Protein AF-A0A814W168-F1 (afdb_monomer)

pLDDT: mean 78.4, std 11.98, range [50.53, 90.94]

Sequence (81 aa):
MLASFIDFYMMLSSNAMNEVVKTLTIISTIFIPLTFIVGVYGMNFDYMPETHFKYGYYIVLTCMGLLALIMLSCFRRKRWL

Nearest PDB structures (foldseek):
  5jrw-assembly1_C  TM=9.145E-01  e=4.173E-06  Thermotoga maritima MSB8
  4ev6-assembly1_E  TM=8.647E-01  e=1.497E-04  Methanocaldococcus jannaschii DSM 2661
  5x11-assembly4_H  TM=3.294E-01  e=8.428E+00  Bacillus spizizenii str. W23

Secondary structure (DSSP, 8-state):
-HHHHHHHHHHHHHHHHHHHHHHHHHHHHHHHHHHHHHHHHHS--S--TTTTSTTHHHHHHHHHHHHHHHHHHHHHHTT--

Structure (mmCIF, N/CA/C/O backbone):
data_AF-A0A814W168-F1
#
_entry.id   AF-A0A814W168-F1
#
loop_
_atom_site.group_PDB
_atom_site.id
_atom_site.type_symbol
_atom_site.label_atom_id
_atom_site.label_alt_id
_atom_site.label_comp_id
_atom_site.label_asym_id
_atom_site.label_entity_id
_atom_site.label_seq_id
_atom_site.pdbx_PDB_ins_code
_atom_site.Cartn_x
_atom_site.Cartn_y
_atom_site.Cartn_z
_atom_site.occupancy
_atom_site.B_iso_or_equiv
_atom_site.auth_seq_id
_atom_site.auth_comp_id
_atom_site.auth_asym_id
_atom_site.auth_atom_id
_atom_site.pdbx_PDB_model_num
ATOM 1 N N . MET A 1 1 ? 30.797 -6.007 -31.655 1.00 68.06 1 MET A N 1
ATOM 2 C CA . MET A 1 1 ? 29.562 -5.233 -31.918 1.00 68.06 1 MET A CA 1
ATOM 3 C C . MET A 1 1 ? 28.288 -6.025 -31.634 1.00 68.06 1 MET A C 1
ATOM 5 O O . MET A 1 1 ? 27.485 -5.514 -30.877 1.00 68.06 1 MET A O 1
ATOM 9 N N . LEU A 1 2 ? 28.102 -7.256 -32.139 1.00 80.00 2 LEU A N 1
ATOM 10 C CA . LEU A 1 2 ? 26.898 -8.074 -31.863 1.00 80.00 2 LEU A CA 1
ATOM 11 C C . LEU A 1 2 ? 26.615 -8.319 -30.367 1.00 80.00 2 LEU A C 1
ATOM 13 O O . LEU A 1 2 ? 25.474 -8.181 -29.945 1.00 80.00 2 LEU A O 1
ATOM 17 N N . ALA A 1 3 ? 27.647 -8.597 -29.562 1.00 85.56 3 ALA A N 1
ATOM 18 C CA . ALA A 1 3 ? 27.501 -8.738 -28.108 1.00 85.56 3 ALA A CA 1
ATOM 19 C C . ALA A 1 3 ? 26.904 -7.474 -27.460 1.00 85.56 3 ALA A C 1
ATOM 21 O O . ALA A 1 3 ? 25.922 -7.562 -26.741 1.00 85.56 3 ALA A O 1
ATOM 22 N N . SER A 1 4 ? 27.383 -6.288 -27.848 1.00 85.88 4 SER A N 1
ATOM 23 C CA . SER A 1 4 ? 26.873 -5.007 -27.340 1.00 85.88 4 SER A CA 1
ATOM 24 C C . SER A 1 4 ? 25.401 -4.746 -27.694 1.00 85.88 4 SER A C 1
ATOM 26 O O . SER A 1 4 ? 24.714 -4.083 -26.922 1.00 85.88 4 SER A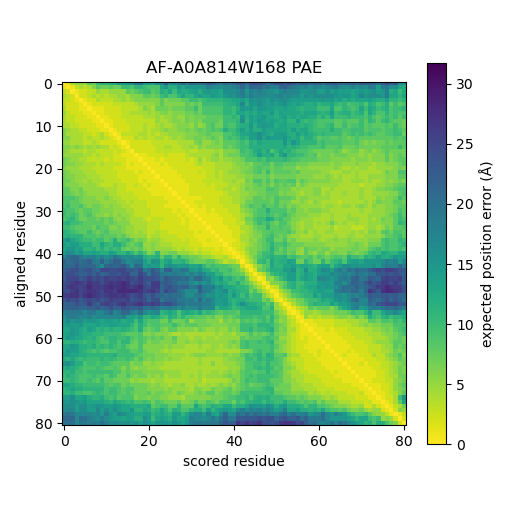 O 1
ATOM 28 N N . PHE A 1 5 ? 24.892 -5.267 -28.817 1.00 87.06 5 PHE A N 1
ATOM 29 C CA . PHE A 1 5 ? 23.462 -5.182 -29.154 1.00 87.06 5 PHE A CA 1
ATOM 30 C C . PHE A 1 5 ? 22.607 -6.118 -28.293 1.00 87.06 5 PHE A C 1
ATOM 32 O O . PHE A 1 5 ? 21.505 -5.744 -27.893 1.00 87.06 5 PHE A O 1
ATOM 39 N N . ILE A 1 6 ? 23.118 -7.311 -27.985 1.00 90.75 6 ILE A N 1
ATOM 40 C CA . ILE A 1 6 ? 22.469 -8.257 -27.069 1.00 90.75 6 ILE A CA 1
ATOM 41 C C . ILE A 1 6 ? 22.454 -7.678 -25.649 1.00 90.75 6 ILE A C 1
ATOM 43 O O . ILE A 1 6 ? 21.408 -7.688 -25.002 1.00 90.75 6 ILE A O 1
ATOM 47 N N . ASP A 1 7 ? 23.570 -7.101 -25.201 1.00 87.62 7 ASP A N 1
ATOM 48 C CA . ASP A 1 7 ? 23.676 -6.429 -23.904 1.00 87.62 7 ASP A CA 1
ATOM 49 C C . ASP A 1 7 ? 22.699 -5.247 -23.810 1.00 87.62 7 ASP A C 1
ATOM 51 O O . ASP A 1 7 ? 22.013 -5.078 -22.803 1.00 87.62 7 ASP A O 1
ATOM 55 N N . PHE A 1 8 ? 22.557 -4.464 -24.886 1.00 87.94 8 PHE A N 1
ATOM 56 C CA . PHE A 1 8 ? 21.586 -3.371 -24.957 1.00 87.94 8 PHE A CA 1
ATOM 57 C C . PHE A 1 8 ? 20.132 -3.869 -24.902 1.00 87.94 8 PHE A C 1
ATOM 59 O O . PHE A 1 8 ? 19.314 -3.305 -24.174 1.00 87.94 8 PHE A O 1
ATOM 66 N N . TYR A 1 9 ? 19.802 -4.952 -25.612 1.00 87.81 9 TYR A N 1
ATOM 67 C CA . TYR A 1 9 ? 18.476 -5.575 -25.546 1.00 87.81 9 TYR A CA 1
ATOM 68 C C . TYR A 1 9 ? 18.161 -6.105 -24.140 1.00 87.81 9 TYR A C 1
ATOM 70 O O . TYR A 1 9 ? 17.075 -5.857 -23.608 1.00 87.81 9 TYR A O 1
ATOM 78 N N . MET A 1 10 ? 19.122 -6.780 -23.503 1.00 88.38 10 MET A N 1
ATOM 79 C CA . MET A 1 10 ? 18.973 -7.247 -22.124 1.00 88.38 10 MET A CA 1
ATOM 80 C C . MET A 1 10 ? 18.800 -6.081 -21.145 1.00 88.38 10 MET A C 1
ATOM 82 O O . MET A 1 10 ? 17.954 -6.164 -20.255 1.00 88.38 10 MET A O 1
ATOM 86 N N . MET A 1 11 ? 19.511 -4.967 -21.343 1.00 89.19 11 MET A N 1
ATOM 87 C CA . MET A 1 11 ? 19.341 -3.750 -20.542 1.00 89.19 11 MET A CA 1
ATOM 88 C C . MET A 1 11 ? 17.921 -3.178 -20.664 1.00 89.19 11 MET A C 1
ATOM 90 O O . MET A 1 11 ? 17.302 -2.845 -19.654 1.00 89.19 11 MET A O 1
ATOM 94 N N . LEU A 1 12 ? 17.369 -3.106 -21.880 1.00 88.81 12 LEU A N 1
ATOM 95 C CA . LEU A 1 12 ? 15.993 -2.646 -22.101 1.00 88.81 12 LEU A CA 1
ATOM 96 C C . LEU A 1 12 ? 14.965 -3.563 -21.422 1.00 88.81 12 LEU A C 1
ATOM 98 O O . LEU A 1 12 ? 14.071 -3.075 -20.729 1.00 88.81 12 LEU A O 1
ATOM 102 N N . SER A 1 13 ? 15.118 -4.884 -21.564 1.00 88.81 13 SER A N 1
ATOM 103 C CA . SER A 1 13 ? 14.244 -5.862 -20.904 1.00 88.81 13 SER A CA 1
ATOM 104 C C . SER A 1 13 ? 14.340 -5.778 -19.378 1.00 88.81 13 SER A C 1
ATOM 106 O O . SER A 1 13 ? 13.324 -5.854 -18.689 1.00 88.81 13 SER A O 1
ATOM 108 N N . SER A 1 14 ? 15.547 -5.593 -18.837 1.00 87.44 14 SER A N 1
ATOM 109 C CA . SER A 1 14 ? 15.770 -5.437 -17.397 1.00 87.44 14 SER A CA 1
ATOM 110 C C . SER A 1 14 ? 15.141 -4.153 -16.856 1.00 87.44 14 SER A C 1
ATOM 112 O O . SER A 1 14 ? 14.600 -4.160 -15.753 1.00 87.44 14 SER A O 1
ATOM 114 N N . ASN A 1 15 ? 15.172 -3.058 -17.618 1.00 86.25 15 ASN A N 1
ATOM 115 C CA . ASN A 1 15 ? 14.527 -1.806 -17.222 1.00 86.25 15 ASN A CA 1
ATOM 116 C C . ASN A 1 15 ? 13.001 -1.952 -17.174 1.00 86.25 15 ASN A C 1
ATOM 118 O O . ASN A 1 15 ? 12.380 -1.534 -16.198 1.00 86.25 15 ASN A O 1
ATOM 122 N N . ALA A 1 16 ? 12.402 -2.608 -18.173 1.00 86.19 16 ALA A N 1
ATOM 123 C CA . ALA A 1 16 ? 10.970 -2.907 -18.169 1.00 86.19 16 ALA A CA 1
ATOM 124 C C . ALA A 1 16 ? 10.578 -3.806 -16.981 1.00 86.19 16 ALA A C 1
ATOM 126 O O . ALA A 1 16 ? 9.597 -3.533 -16.291 1.00 86.19 16 ALA A O 1
ATOM 127 N N . MET A 1 17 ? 11.380 -4.836 -16.695 1.00 87.31 17 MET A N 1
ATOM 128 C CA . MET A 1 17 ? 11.198 -5.711 -15.532 1.00 87.31 17 MET A CA 1
ATOM 129 C C . MET A 1 17 ? 11.256 -4.921 -14.215 1.00 87.31 17 MET A C 1
ATOM 131 O O . MET A 1 17 ? 10.394 -5.096 -13.354 1.00 87.31 17 MET A O 1
ATOM 135 N N . ASN A 1 18 ? 12.236 -4.026 -14.065 1.00 88.19 18 ASN A N 1
ATOM 136 C CA . ASN A 1 18 ? 12.374 -3.193 -12.873 1.00 88.19 18 ASN A CA 1
ATOM 137 C C . ASN A 1 18 ? 11.155 -2.293 -12.656 1.00 88.19 18 ASN A C 1
ATOM 139 O O . ASN A 1 18 ? 10.676 -2.205 -11.528 1.00 88.19 18 ASN A O 1
ATOM 143 N N . GLU A 1 19 ? 10.613 -1.673 -13.707 1.00 86.88 19 GLU A N 1
ATOM 144 C CA . GLU A 1 19 ? 9.402 -0.847 -13.595 1.00 86.88 19 GLU A CA 1
ATOM 145 C C . GLU A 1 19 ? 8.164 -1.671 -13.204 1.00 86.88 19 GLU A C 1
ATOM 147 O O . GLU A 1 19 ? 7.362 -1.243 -12.367 1.00 86.88 19 GLU A O 1
ATOM 152 N N . VAL A 1 20 ? 8.031 -2.894 -13.729 1.00 89.12 20 VAL A N 1
ATOM 153 C CA . VAL A 1 20 ? 6.942 -3.808 -13.345 1.00 89.12 20 VAL A CA 1
ATOM 154 C C . VAL A 1 20 ? 7.055 -4.197 -11.870 1.00 89.12 20 VAL A C 1
ATOM 156 O O . VAL A 1 20 ? 6.097 -4.027 -11.115 1.00 89.12 20 VAL A O 1
ATOM 159 N N . VAL A 1 21 ? 8.227 -4.657 -11.422 1.00 89.69 21 VAL A N 1
ATOM 160 C CA . VAL A 1 21 ? 8.455 -5.053 -10.020 1.00 89.69 21 VAL A CA 1
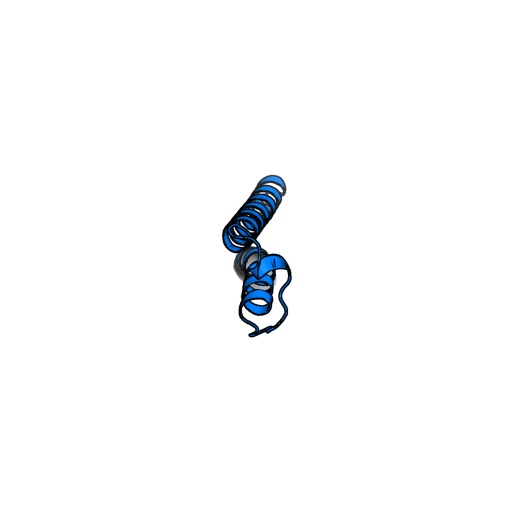ATOM 161 C C . VAL A 1 21 ? 8.260 -3.869 -9.077 1.00 89.69 21 VAL A C 1
ATOM 163 O O . VAL A 1 21 ? 7.648 -4.015 -8.017 1.00 89.69 21 VAL A O 1
ATOM 166 N N . LYS A 1 22 ? 8.723 -2.680 -9.468 1.00 85.88 22 LYS A N 1
ATOM 167 C CA . LYS A 1 22 ? 8.531 -1.439 -8.715 1.00 85.88 22 LYS A CA 1
ATOM 168 C C . LYS A 1 22 ? 7.047 -1.116 -8.553 1.00 85.88 22 LYS A C 1
ATOM 170 O O . LYS A 1 22 ? 6.605 -0.873 -7.432 1.00 85.88 22 LYS A O 1
ATOM 175 N N . THR A 1 23 ? 6.265 -1.208 -9.628 1.00 86.62 23 THR A N 1
ATOM 176 C CA . THR A 1 23 ? 4.810 -0.992 -9.591 1.00 86.62 23 THR A CA 1
ATOM 177 C C . THR A 1 23 ? 4.107 -2.010 -8.689 1.00 86.62 23 THR A C 1
ATOM 179 O O . THR A 1 23 ? 3.332 -1.625 -7.812 1.00 86.62 23 THR A O 1
ATOM 182 N N . LEU A 1 24 ? 4.419 -3.303 -8.833 1.00 87.50 24 LEU A N 1
ATOM 183 C CA . LEU A 1 24 ? 3.857 -4.358 -7.980 1.00 87.50 24 LEU A CA 1
ATOM 184 C C . LEU A 1 24 ? 4.222 -4.163 -6.504 1.00 87.50 24 LEU A C 1
ATOM 186 O O . LEU A 1 24 ? 3.384 -4.382 -5.628 1.00 87.50 24 LEU A O 1
ATOM 190 N N . THR A 1 25 ? 5.454 -3.737 -6.223 1.00 88.56 25 THR A N 1
ATOM 191 C CA . THR A 1 25 ? 5.927 -3.476 -4.859 1.00 88.56 25 THR A CA 1
ATOM 192 C C . THR A 1 25 ? 5.163 -2.313 -4.239 1.00 88.56 25 THR A C 1
ATOM 194 O O . THR A 1 25 ? 4.688 -2.447 -3.117 1.00 88.56 25 THR A O 1
ATOM 197 N N . ILE A 1 26 ? 4.967 -1.212 -4.975 1.00 85.00 26 ILE A N 1
ATOM 198 C CA . ILE A 1 26 ? 4.185 -0.056 -4.506 1.00 85.00 26 ILE A CA 1
ATOM 199 C C . ILE A 1 26 ? 2.763 -0.487 -4.133 1.00 85.00 26 ILE A C 1
ATOM 201 O O . ILE A 1 26 ? 2.294 -0.170 -3.040 1.00 85.00 26 ILE A O 1
ATOM 205 N N . ILE A 1 27 ? 2.098 -1.251 -5.007 1.00 86.81 27 ILE A N 1
ATOM 206 C CA . ILE A 1 27 ? 0.753 -1.779 -4.739 1.00 86.81 27 ILE A CA 1
ATOM 207 C C . ILE A 1 27 ? 0.788 -2.668 -3.487 1.00 86.81 27 ILE A C 1
ATOM 209 O O . ILE A 1 27 ? 0.043 -2.438 -2.537 1.00 86.81 27 ILE A O 1
ATOM 213 N N . SER A 1 28 ? 1.703 -3.635 -3.428 1.00 88.38 28 SER A N 1
ATOM 214 C CA . SER A 1 28 ? 1.790 -4.597 -2.322 1.00 88.38 28 SER A CA 1
ATOM 215 C C . SER A 1 28 ? 2.077 -3.928 -0.976 1.00 88.38 28 SER A C 1
ATOM 217 O O . SER A 1 28 ? 1.435 -4.255 0.018 1.00 88.38 28 SER A O 1
ATOM 219 N N . THR A 1 29 ? 2.986 -2.952 -0.920 1.00 86.62 29 THR A N 1
ATOM 220 C CA . THR A 1 29 ? 3.306 -2.218 0.316 1.00 86.62 29 THR A CA 1
ATOM 221 C C . THR A 1 29 ? 2.102 -1.452 0.871 1.00 86.62 29 THR A C 1
ATOM 223 O O . THR A 1 29 ? 2.007 -1.286 2.084 1.00 86.62 29 THR A O 1
ATOM 226 N N . ILE A 1 30 ? 1.171 -1.010 0.019 1.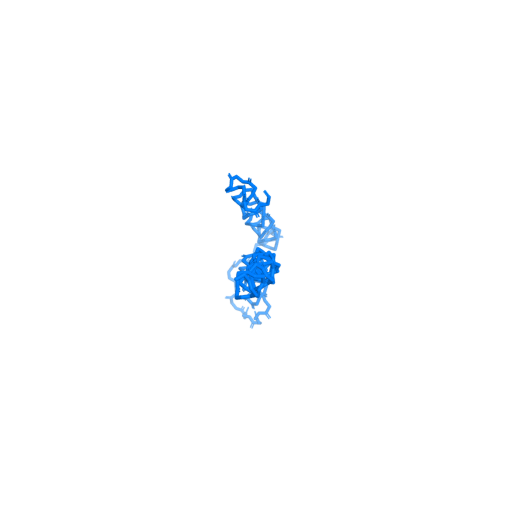00 85.94 30 ILE A N 1
ATOM 227 C CA . ILE A 1 30 ? -0.075 -0.364 0.458 1.00 85.94 30 ILE A CA 1
ATOM 228 C C . ILE A 1 30 ? -1.095 -1.416 0.911 1.00 85.94 30 ILE A C 1
ATOM 230 O O . ILE A 1 30 ? -1.712 -1.264 1.964 1.00 85.94 30 ILE A O 1
ATOM 234 N N . PHE A 1 31 ? -1.266 -2.488 0.136 1.00 84.94 31 PHE A N 1
ATOM 235 C CA . PHE A 1 31 ? -2.297 -3.491 0.396 1.00 84.94 31 PHE A CA 1
ATOM 236 C C . PHE A 1 31 ? -1.985 -4.387 1.599 1.00 84.94 31 PHE A C 1
ATOM 238 O O . PHE A 1 31 ? -2.879 -4.620 2.401 1.00 84.94 31 PHE A O 1
ATOM 245 N N . ILE A 1 32 ? -0.742 -4.839 1.790 1.00 88.88 32 ILE A N 1
ATOM 246 C CA . ILE A 1 32 ? -0.357 -5.750 2.887 1.00 88.88 32 ILE A CA 1
ATOM 247 C C . ILE A 1 32 ? -0.786 -5.241 4.280 1.00 88.88 32 ILE A C 1
ATOM 249 O O . ILE A 1 32 ? -1.482 -5.982 4.978 1.00 88.88 32 ILE A O 1
ATOM 253 N N . PRO A 1 33 ? -0.433 -4.014 4.722 1.00 84.38 33 PRO A N 1
ATOM 254 C CA . PRO A 1 33 ? -0.851 -3.523 6.035 1.00 84.38 33 PRO A CA 1
ATOM 255 C C . PRO A 1 33 ? -2.366 -3.299 6.118 1.00 84.38 33 PRO A C 1
ATOM 257 O O . PRO A 1 33 ? -2.958 -3.551 7.164 1.00 84.38 33 PRO A O 1
ATOM 260 N N . LEU A 1 34 ? -3.015 -2.882 5.024 1.00 85.69 34 LEU A N 1
ATOM 261 C CA . LEU A 1 34 ? -4.472 -2.742 4.980 1.00 85.69 34 LEU A CA 1
ATOM 262 C C . LEU A 1 34 ? -5.165 -4.096 5.162 1.00 85.69 34 LEU A C 1
ATOM 264 O O . LEU A 1 34 ? -6.038 -4.228 6.017 1.00 85.69 34 LEU A O 1
ATOM 268 N N . THR A 1 35 ? -4.759 -5.110 4.398 1.00 86.12 35 THR A N 1
ATOM 269 C CA . THR A 1 35 ? -5.305 -6.468 4.477 1.00 86.12 35 THR A CA 1
ATOM 270 C C . THR A 1 35 ? -5.021 -7.102 5.831 1.00 86.12 35 THR A C 1
ATOM 272 O O . THR A 1 35 ? -5.883 -7.802 6.347 1.00 86.12 35 THR A O 1
ATOM 275 N N . PHE A 1 36 ? -3.868 -6.822 6.447 1.00 84.75 36 PHE A N 1
ATOM 276 C CA . PHE A 1 36 ? -3.581 -7.264 7.811 1.00 84.75 36 PHE A CA 1
ATOM 277 C C . PHE A 1 36 ? -4.596 -6.703 8.813 1.00 84.75 36 PHE A C 1
ATOM 279 O O . PHE A 1 36 ? -5.152 -7.465 9.597 1.00 84.75 36 PHE A O 1
ATOM 286 N N . ILE A 1 37 ? -4.904 -5.403 8.750 1.00 81.62 37 ILE A N 1
ATOM 287 C CA . ILE A 1 37 ? -5.905 -4.789 9.634 1.00 81.62 37 ILE A CA 1
ATOM 288 C C . ILE A 1 37 ? -7.295 -5.385 9.367 1.00 81.62 37 ILE A C 1
ATOM 290 O O . ILE A 1 37 ? -7.972 -5.765 10.316 1.00 81.62 37 ILE A O 1
ATOM 294 N N . VAL A 1 38 ? -7.703 -5.547 8.099 1.00 81.44 38 VAL A N 1
ATOM 295 C CA . VAL A 1 38 ? -8.980 -6.212 7.761 1.00 81.44 38 VAL A CA 1
ATOM 296 C C . VAL A 1 38 ? -9.012 -7.642 8.294 1.00 81.44 38 VAL A C 1
ATOM 298 O O . VAL A 1 38 ? -10.022 -8.059 8.844 1.00 81.44 38 VAL A O 1
ATOM 301 N N . GLY A 1 39 ? -7.915 -8.388 8.161 1.00 82.12 39 GLY A N 1
ATOM 302 C CA . GLY A 1 39 ? -7.793 -9.748 8.675 1.00 82.12 39 GLY A CA 1
ATOM 303 C C . GLY A 1 39 ? -7.930 -9.795 10.192 1.00 82.12 39 GLY A C 1
ATOM 304 O O . GLY A 1 39 ? -8.700 -10.601 10.698 1.00 82.12 39 GLY A O 1
ATOM 305 N N . VAL A 1 40 ? -7.260 -8.889 10.912 1.00 75.81 40 VAL A N 1
ATOM 306 C CA . VAL A 1 40 ? -7.371 -8.777 12.374 1.00 75.81 40 VAL A CA 1
ATOM 307 C C . VAL A 1 40 ? -8.800 -8.460 12.810 1.00 75.81 40 VAL A C 1
ATOM 309 O O . VAL A 1 40 ? -9.307 -9.120 13.711 1.00 75.81 40 VAL A O 1
ATOM 312 N N . TYR A 1 41 ? -9.465 -7.522 12.134 1.00 71.69 41 TYR A N 1
ATOM 313 C CA . TYR A 1 41 ? -10.852 -7.129 12.408 1.00 71.69 41 TYR A CA 1
ATOM 314 C C . TYR A 1 41 ? -11.914 -8.116 11.900 1.00 71.69 41 TYR A C 1
ATOM 316 O O . TYR A 1 41 ? -13.048 -8.088 12.368 1.00 71.69 41 TYR A O 1
ATOM 324 N N . GLY A 1 42 ? -11.569 -8.979 10.945 1.00 67.81 42 GLY A N 1
ATOM 325 C CA . GLY A 1 42 ? -12.435 -10.037 10.422 1.00 67.81 42 GLY A CA 1
ATOM 326 C C . GLY A 1 42 ? -12.377 -11.335 11.232 1.00 67.81 42 GLY A C 1
ATOM 327 O O . GLY A 1 42 ? -13.192 -12.232 11.010 1.00 67.81 42 GLY A O 1
ATOM 328 N N . MET A 1 43 ? -11.433 -11.457 12.170 1.00 67.81 43 MET A N 1
ATOM 329 C CA . MET A 1 43 ? -11.421 -12.558 13.128 1.00 67.81 43 MET A CA 1
ATOM 330 C C . MET A 1 43 ? -12.566 -12.356 14.135 1.00 67.81 43 MET A C 1
ATOM 332 O O . MET A 1 43 ? -12.661 -11.302 14.756 1.00 67.81 43 MET A O 1
ATOM 336 N N . ASN A 1 44 ? -13.437 -13.365 14.292 1.00 57.62 44 ASN A N 1
ATOM 337 C CA . ASN A 1 44 ? -14.566 -13.383 15.240 1.00 57.62 44 ASN A CA 1
ATOM 338 C C . ASN A 1 44 ? -14.065 -13.438 16.700 1.00 57.62 44 ASN A C 1
ATOM 340 O O . ASN A 1 44 ? -14.230 -14.441 17.392 1.00 57.62 44 ASN A O 1
ATOM 344 N N . PHE A 1 45 ? -13.394 -12.389 17.169 1.00 57.84 45 PHE A N 1
ATOM 345 C CA . PHE A 1 45 ? -13.018 -12.258 18.569 1.00 57.84 45 PHE A CA 1
ATOM 346 C C . PHE A 1 45 ? -14.234 -11.791 19.378 1.00 57.84 45 PHE A C 1
ATOM 348 O O . PHE A 1 45 ? -14.647 -10.641 19.278 1.00 57.84 45 PHE A O 1
ATOM 355 N N . ASP A 1 46 ? -14.764 -12.683 20.221 1.00 54.56 46 ASP A N 1
ATOM 356 C CA . ASP A 1 46 ? -15.843 -12.418 21.197 1.00 54.56 46 ASP A CA 1
ATOM 357 C C . ASP A 1 46 ? -15.484 -11.291 22.197 1.00 54.56 46 ASP A C 1
ATOM 359 O O . ASP A 1 46 ? -16.346 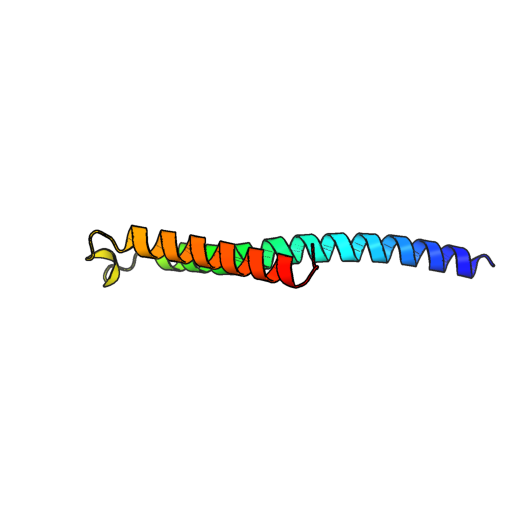-10.645 22.784 1.00 54.56 46 ASP A O 1
ATOM 363 N N . TYR A 1 47 ? -14.185 -11.019 22.374 1.00 50.53 47 TYR A N 1
ATOM 364 C CA . TYR A 1 47 ? -13.634 -9.970 23.235 1.00 50.53 47 TYR A CA 1
ATOM 365 C C . TYR A 1 47 ? -12.734 -9.018 22.431 1.00 50.53 47 TYR A C 1
ATOM 367 O O . TYR A 1 47 ? -11.512 -9.015 22.576 1.00 50.53 47 TYR A O 1
ATOM 375 N N . MET A 1 48 ? -13.326 -8.175 21.583 1.00 57.16 48 MET A N 1
ATOM 376 C CA . MET A 1 48 ? -12.659 -6.961 21.099 1.00 57.16 48 MET A CA 1
ATOM 377 C C . MET A 1 48 ? -13.093 -5.767 21.975 1.00 57.16 48 MET A C 1
ATOM 379 O O . MET A 1 48 ? -14.233 -5.305 21.876 1.00 57.16 48 MET A O 1
ATOM 383 N N . PRO A 1 49 ? -12.228 -5.220 22.850 1.00 51.53 49 PRO A N 1
ATOM 384 C CA . PRO A 1 49 ? -12.575 -4.050 23.666 1.00 51.53 49 PRO A CA 1
ATOM 385 C C . PRO A 1 49 ? -12.899 -2.799 22.822 1.00 51.53 49 PRO A C 1
ATOM 387 O O . PRO A 1 49 ? -13.582 -1.894 23.298 1.00 51.53 49 PRO A O 1
ATOM 390 N N . GLU A 1 50 ? -12.483 -2.764 21.550 1.00 52.91 50 GLU A N 1
ATOM 391 C CA . GLU A 1 50 ? -12.763 -1.672 20.606 1.00 52.91 50 GLU A CA 1
ATOM 392 C C . GLU A 1 50 ? -14.167 -1.746 19.964 1.00 52.91 50 GLU A C 1
ATOM 394 O O . GLU A 1 50 ? -14.700 -0.715 19.550 1.00 52.91 50 GLU A O 1
ATOM 399 N N . THR A 1 51 ? -14.830 -2.914 19.942 1.00 53.19 51 THR A N 1
ATOM 400 C CA . THR A 1 51 ? -16.207 -3.069 19.410 1.00 53.19 51 THR A CA 1
ATOM 401 C C . THR A 1 51 ? -17.298 -2.546 20.345 1.00 53.19 51 THR A C 1
ATOM 403 O O . THR A 1 51 ? -18.397 -2.239 19.890 1.00 53.19 51 THR A O 1
ATOM 406 N N . HIS A 1 52 ? -17.010 -2.381 21.640 1.00 55.34 52 HIS A N 1
ATOM 407 C CA . HIS A 1 52 ? -17.952 -1.776 22.591 1.00 55.34 52 HIS A CA 1
ATOM 408 C C . HIS A 1 52 ? -18.046 -0.247 22.465 1.00 55.34 52 HIS A C 1
ATOM 410 O O . HIS A 1 52 ? -18.995 0.361 22.968 1.00 55.34 52 HIS A O 1
ATOM 416 N N . PHE A 1 53 ? -17.099 0.391 21.770 1.00 59.16 53 PHE A N 1
ATOM 417 C CA . PHE A 1 53 ? -17.189 1.806 21.435 1.00 59.16 53 PHE A CA 1
ATOM 418 C C . PHE A 1 53 ? -18.036 1.987 20.176 1.00 59.16 53 PHE A C 1
ATOM 420 O O . PHE A 1 53 ? -17.687 1.515 19.098 1.00 59.16 53 PHE A O 1
ATOM 427 N N . LYS A 1 54 ? -19.106 2.783 20.286 1.00 61.28 54 LYS A N 1
ATOM 428 C CA . LYS A 1 54 ? -20.011 3.155 19.178 1.00 61.28 54 LYS A CA 1
ATOM 429 C C . LYS A 1 54 ? -19.283 3.702 17.933 1.00 61.28 54 LYS A C 1
ATOM 431 O O . LYS A 1 54 ? -19.845 3.695 16.843 1.00 61.28 54 LYS A O 1
ATOM 436 N N . TYR A 1 55 ? -18.040 4.166 18.098 1.00 67.06 55 TYR A N 1
ATOM 437 C CA . TYR A 1 55 ? -17.194 4.727 17.044 1.00 67.06 55 TYR A CA 1
ATOM 438 C C . TYR A 1 55 ? -15.933 3.909 16.715 1.00 67.06 55 TYR A C 1
ATOM 440 O O . TYR A 1 55 ? -15.176 4.341 15.849 1.00 67.06 55 TYR A O 1
ATOM 448 N N . GLY A 1 56 ? -15.695 2.745 17.336 1.00 70.12 56 GLY A N 1
ATOM 449 C CA . GLY A 1 56 ? -14.479 1.944 17.109 1.00 70.12 56 GLY A CA 1
ATOM 450 C C . GLY A 1 56 ? -14.277 1.586 15.634 1.00 70.12 56 GLY A C 1
ATOM 451 O O . GLY A 1 56 ? -13.215 1.829 15.068 1.00 70.12 56 GLY A O 1
ATOM 452 N N . TYR A 1 57 ? -15.354 1.174 14.960 1.00 72.38 57 TYR A N 1
ATOM 453 C CA . TYR A 1 57 ? -15.354 0.921 13.515 1.00 72.38 57 TYR A CA 1
ATOM 454 C C . TYR A 1 57 ? -14.903 2.140 12.684 1.00 72.38 57 TYR A C 1
ATOM 456 O O . TYR A 1 57 ? -14.086 2.011 11.773 1.00 72.38 57 TYR A O 1
ATOM 464 N N . TYR A 1 58 ? -15.381 3.344 13.020 1.00 75.56 58 TYR A N 1
ATOM 465 C CA . TYR A 1 58 ? -15.014 4.576 12.312 1.00 75.56 58 TYR A CA 1
ATOM 466 C C . TYR A 1 58 ? -13.571 5.010 12.591 1.00 75.56 58 TYR A C 1
ATOM 468 O O . TYR A 1 58 ? -12.906 5.523 11.690 1.00 75.56 58 TYR A O 1
ATOM 476 N N . ILE A 1 59 ? -13.073 4.794 13.813 1.00 79.31 59 ILE A N 1
ATOM 477 C CA . ILE A 1 59 ? -11.681 5.084 14.183 1.00 79.31 59 ILE A CA 1
ATOM 478 C C . ILE A 1 59 ? -10.737 4.207 13.365 1.00 79.31 59 ILE A C 1
ATOM 480 O O . ILE A 1 59 ? -9.802 4.723 12.760 1.00 79.31 59 ILE A O 1
ATOM 484 N N . VAL A 1 60 ? -11.024 2.910 13.270 1.00 80.12 60 VAL A N 1
ATOM 485 C CA . VAL A 1 60 ? -10.216 1.946 12.510 1.00 80.12 60 VAL A CA 1
ATOM 486 C C . VAL A 1 60 ? -10.226 2.281 11.028 1.00 80.12 60 VAL A C 1
ATOM 488 O O . VAL A 1 60 ? -9.162 2.366 10.417 1.00 80.12 60 VAL A O 1
ATOM 491 N N . LEU A 1 61 ? -11.401 2.577 10.464 1.00 79.38 61 LEU A N 1
ATOM 492 C CA . LEU A 1 61 ? -11.531 3.007 9.072 1.00 79.38 61 LEU A CA 1
ATOM 493 C C . LEU A 1 61 ? -10.709 4.278 8.793 1.00 79.38 61 LEU A C 1
ATOM 495 O O . LEU A 1 61 ? -9.993 4.359 7.794 1.00 79.38 61 LEU A O 1
ATOM 499 N N . THR A 1 62 ? -10.766 5.253 9.704 1.00 84.75 62 THR A N 1
ATOM 500 C CA . THR A 1 62 ? -9.992 6.500 9.607 1.00 84.75 62 THR A CA 1
ATOM 501 C C . THR A 1 62 ? -8.492 6.230 9.728 1.00 84.75 62 THR A C 1
ATOM 503 O O . THR A 1 62 ? -7.707 6.792 8.967 1.00 84.75 62 THR A O 1
ATOM 506 N N . CYS A 1 63 ? -8.084 5.329 10.627 1.00 84.94 63 CYS A N 1
ATOM 507 C CA . CYS A 1 63 ? -6.697 4.904 10.791 1.00 84.94 63 CYS A CA 1
ATOM 508 C C . CYS A 1 63 ? -6.169 4.214 9.529 1.00 84.94 63 CYS A C 1
ATOM 510 O O . CYS A 1 63 ? -5.077 4.550 9.079 1.00 84.94 63 CYS A O 1
ATOM 512 N N . MET A 1 64 ? -6.946 3.312 8.920 1.00 84.88 64 MET A N 1
ATOM 513 C CA . MET A 1 64 ? -6.598 2.643 7.659 1.00 84.88 64 MET A CA 1
ATOM 514 C C . MET A 1 64 ? -6.472 3.644 6.507 1.00 84.88 64 MET A C 1
ATOM 516 O O . MET A 1 64 ? -5.504 3.588 5.747 1.00 84.88 64 MET A O 1
ATOM 520 N N . GLY A 1 65 ? -7.405 4.599 6.412 1.00 85.81 65 GLY A N 1
ATOM 521 C CA . GLY A 1 65 ? -7.348 5.685 5.432 1.00 85.81 65 GLY A CA 1
ATOM 522 C C . GLY A 1 65 ? -6.114 6.574 5.613 1.00 85.81 65 GLY A C 1
ATOM 523 O O . GLY A 1 65 ? -5.412 6.865 4.644 1.00 85.81 65 GLY A O 1
ATOM 524 N N . LEU A 1 66 ? -5.790 6.948 6.855 1.00 90.94 66 LEU A N 1
ATOM 525 C CA . LEU A 1 66 ? -4.574 7.697 7.184 1.00 90.94 66 LEU A CA 1
ATOM 526 C C . LEU A 1 66 ? -3.306 6.914 6.837 1.00 90.94 66 LEU A C 1
ATOM 528 O O . LEU A 1 66 ? -2.391 7.480 6.245 1.00 90.94 66 LEU A O 1
ATOM 532 N N . LEU A 1 67 ? -3.255 5.618 7.149 1.00 87.50 67 LEU A N 1
ATOM 533 C CA . LEU A 1 67 ? -2.119 4.749 6.827 1.00 87.50 67 LEU A CA 1
ATOM 534 C C . LEU A 1 67 ? -1.892 4.666 5.313 1.00 87.50 67 LEU A C 1
ATOM 536 O O . LEU A 1 67 ? -0.761 4.829 4.851 1.00 87.50 67 LEU A O 1
ATOM 540 N N . ALA A 1 68 ? -2.96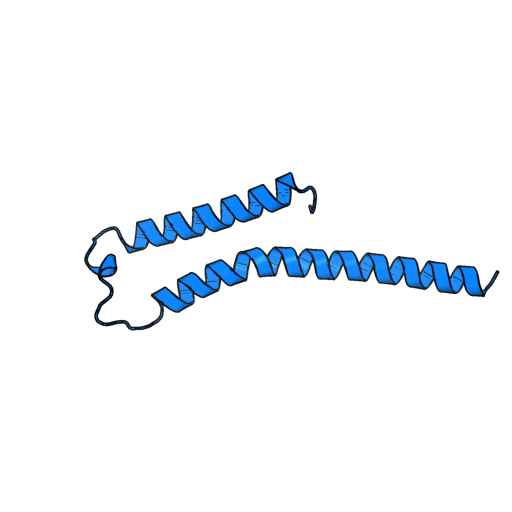8 4.500 4.539 1.00 85.69 68 ALA A N 1
ATOM 541 C CA . ALA A 1 68 ? -2.912 4.520 3.081 1.00 85.69 68 ALA A CA 1
ATOM 542 C C . ALA A 1 68 ? -2.402 5.870 2.547 1.00 85.69 68 ALA A C 1
ATOM 544 O O . ALA A 1 68 ? -1.518 5.896 1.689 1.00 85.69 68 ALA A O 1
ATOM 545 N N . LEU A 1 69 ? -2.892 6.993 3.086 1.00 87.50 69 LEU A N 1
ATOM 546 C CA . LEU A 1 69 ? -2.456 8.341 2.699 1.00 87.50 69 LEU A CA 1
ATOM 547 C C . LEU A 1 69 ? -0.994 8.628 3.067 1.00 87.50 69 LEU A C 1
ATOM 549 O O . LEU A 1 69 ? -0.284 9.268 2.285 1.00 87.50 69 LEU A O 1
ATOM 553 N N . ILE A 1 70 ? -0.528 8.155 4.227 1.00 88.75 70 ILE A N 1
ATOM 554 C CA . ILE A 1 70 ? 0.871 8.274 4.662 1.00 88.75 70 ILE A CA 1
ATOM 555 C C . ILE A 1 70 ? 1.773 7.471 3.727 1.00 88.75 70 ILE A C 1
ATOM 557 O O . ILE A 1 70 ? 2.783 8.003 3.262 1.00 88.75 70 ILE A O 1
ATOM 561 N N . MET A 1 71 ? 1.399 6.230 3.403 1.00 83.50 71 MET A N 1
ATOM 562 C CA . MET A 1 71 ? 2.153 5.393 2.467 1.00 83.50 71 MET A CA 1
ATOM 563 C C . MET A 1 71 ? 2.207 6.037 1.078 1.00 83.50 71 MET A C 1
ATOM 565 O O . MET A 1 71 ? 3.301 6.244 0.552 1.00 83.50 71 MET A O 1
ATOM 569 N N . LEU A 1 72 ? 1.066 6.466 0.527 1.00 82.81 72 LEU A N 1
ATOM 570 C CA . LEU A 1 72 ? 0.998 7.196 -0.747 1.00 82.81 72 LEU A CA 1
ATOM 571 C C . LEU A 1 72 ? 1.867 8.457 -0.739 1.00 82.81 72 LEU A C 1
ATOM 573 O O . LEU A 1 72 ? 2.638 8.692 -1.670 1.00 82.81 72 LEU A O 1
ATOM 577 N N . SE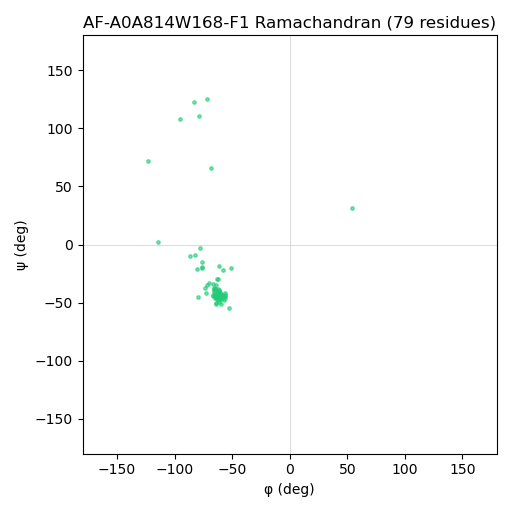R A 1 73 ? 1.789 9.255 0.327 1.00 83.94 73 SER A N 1
ATOM 578 C CA . SER A 1 73 ? 2.595 10.470 0.466 1.00 83.94 73 SER A CA 1
ATOM 579 C C . SER A 1 73 ? 4.085 10.156 0.562 1.00 83.94 73 SER A C 1
ATOM 581 O O . SER A 1 73 ? 4.887 10.872 -0.033 1.00 83.94 73 SER A O 1
ATOM 583 N N . CYS A 1 74 ? 4.470 9.083 1.258 1.00 81.12 74 CYS A N 1
ATOM 584 C CA . CYS A 1 74 ? 5.857 8.637 1.378 1.00 81.12 74 CYS A CA 1
ATOM 585 C C . CYS A 1 74 ? 6.422 8.181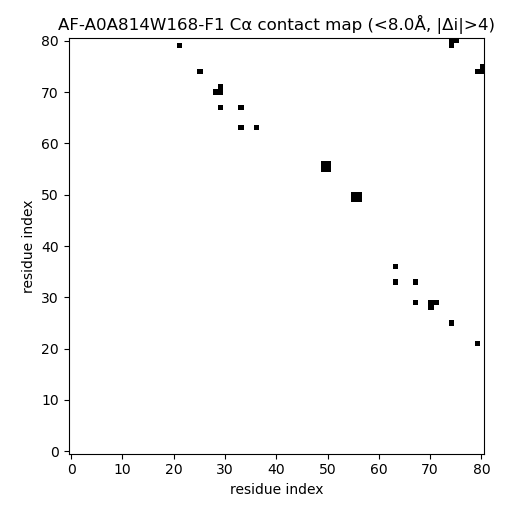 0.022 1.00 81.12 74 CYS A C 1
ATOM 5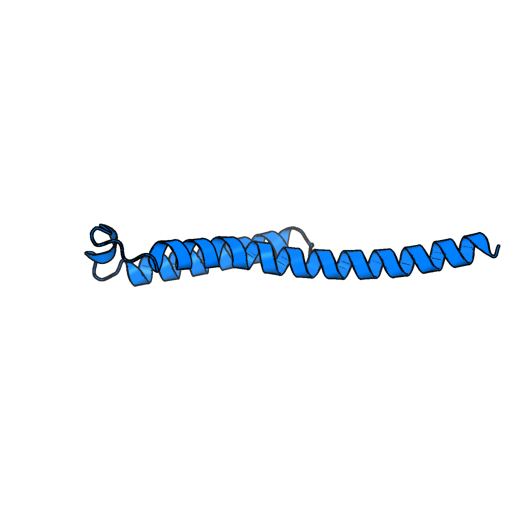87 O O . CYS A 1 74 ? 7.508 8.618 -0.366 1.00 81.12 74 CYS A O 1
ATOM 589 N N . PHE A 1 75 ? 5.654 7.399 -0.746 1.00 76.31 75 PHE A N 1
ATOM 590 C CA . PHE A 1 75 ? 6.018 6.995 -2.109 1.00 76.31 75 PHE A CA 1
ATOM 591 C C . PHE A 1 75 ? 6.140 8.194 -3.057 1.00 76.31 75 PHE A C 1
ATOM 593 O O . PHE A 1 75 ? 7.115 8.290 -3.808 1.00 76.31 75 PHE A O 1
ATOM 600 N N . ARG A 1 76 ? 5.217 9.161 -2.957 1.00 75.06 76 ARG A N 1
ATOM 601 C CA . ARG A 1 76 ? 5.258 10.401 -3.746 1.00 75.06 76 ARG A CA 1
ATOM 602 C C . ARG A 1 76 ? 6.463 11.275 -3.387 1.00 75.06 76 ARG A C 1
ATOM 604 O O . ARG A 1 76 ? 7.098 11.843 -4.270 1.00 75.06 76 ARG A O 1
ATOM 611 N N . ARG A 1 77 ? 6.825 11.358 -2.100 1.00 70.94 77 ARG A N 1
ATOM 612 C CA . ARG A 1 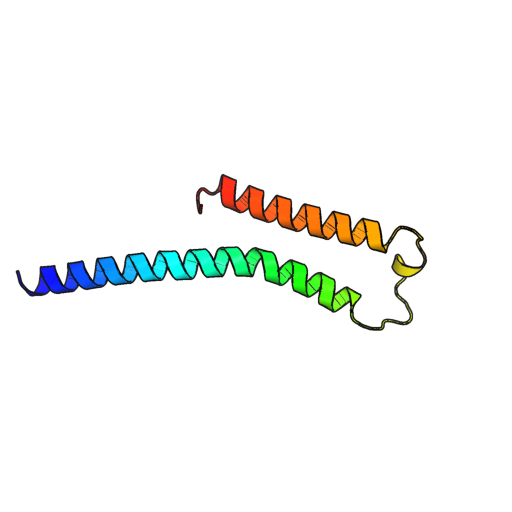77 ? 7.988 12.137 -1.629 1.00 70.94 77 ARG A CA 1
ATOM 613 C C . ARG A 1 77 ? 9.317 11.516 -2.045 1.00 70.94 77 ARG A C 1
ATOM 615 O O . ARG A 1 77 ? 10.264 12.249 -2.309 1.00 70.94 77 ARG A O 1
ATOM 622 N N . LYS A 1 78 ? 9.388 10.185 -2.116 1.00 70.19 78 LYS A N 1
ATOM 623 C CA . LYS A 1 78 ? 10.602 9.469 -2.523 1.00 70.19 78 LYS A CA 1
ATOM 624 C C . LYS A 1 78 ? 10.855 9.474 -4.037 1.00 70.19 78 LYS A C 1
ATOM 626 O O . LYS A 1 78 ? 11.902 8.978 -4.432 1.00 70.19 78 LYS A O 1
ATOM 631 N N . ARG A 1 79 ? 9.969 10.048 -4.872 1.00 60.22 79 ARG A N 1
ATOM 632 C CA . ARG A 1 79 ? 10.059 10.010 -6.354 1.00 60.22 79 ARG A CA 1
ATOM 633 C C . ARG A 1 79 ? 10.183 8.584 -6.913 1.00 60.22 79 ARG A C 1
ATOM 635 O O . ARG A 1 79 ? 10.865 8.342 -7.903 1.00 60.22 79 ARG A O 1
ATOM 642 N N . TRP A 1 80 ? 9.577 7.613 -6.227 1.00 57.53 80 TRP A N 1
ATOM 643 C CA . TRP A 1 80 ? 9.430 6.258 -6.772 1.00 57.53 80 TRP A CA 1
ATOM 644 C C . TRP A 1 80 ? 8.214 6.172 -7.709 1.00 57.53 80 TRP A C 1
ATOM 646 O O . TRP A 1 80 ? 8.077 5.191 -8.427 1.00 57.53 80 TRP A O 1
ATOM 656 N N . LEU A 1 81 ? 7.390 7.220 -7.744 1.00 51.28 81 LEU A N 1
ATOM 657 C CA . LEU A 1 81 ? 6.455 7.547 -8.818 1.00 51.28 81 LEU A CA 1
ATOM 658 C C . LEU A 1 81 ? 7.038 8.678 -9.664 1.00 51.28 81 LEU A C 1
ATOM 660 O O . LEU A 1 81 ? 7.606 9.612 -9.043 1.00 51.28 81 LEU A O 1
#

Mean predicted aligned error: 8.85 Å

InterPro domains:
  IPR002523 Mg2+ transporter protein, CorA-like/Zinc transport protein ZntB [PF01544] (5-77)
  IPR045863 CorA, transmembrane region [SSF144083] (17-79)

Solvent-accessible surface area (backbone atoms only — not comparable to full-atom values): 4682 Å² total; per-residue (Å²): 110,70,66,60,54,52,53,50,52,50,51,53,54,50,51,54,51,50,54,51,54,50,52,53,46,57,52,46,68,52,46,53,64,50,51,50,51,51,52,62,71,66,49,90,58,94,81,49,84,52,74,78,41,97,53,33,70,57,51,52,52,49,50,51,52,49,51,49,50,50,52,51,50,52,43,57,72,68,59,80,103

Organism: NCBI:txid433720

Radius of gyration: 20.8 Å; Cα contacts (8 Å, |Δi|>4): 16; chains: 1; bounding box: 50×26×56 Å

Foldseek 3Di:
DVVVVVVVVVVVVVVVVVLVVLVVVLVCVLVVVLVVLVVVVVPPDPDDVLVVDPCSVVVSVVVSVVSNVVSVVVCVVVPSD